Protein AF-A0A6V7K7Q0-F1 (afdb_monomer_lite)

Structure (mmCIF, N/CA/C/O backbone):
data_AF-A0A6V7K7Q0-F1
#
_entry.id   AF-A0A6V7K7Q0-F1
#
loop_
_atom_site.group_PDB
_atom_site.id
_atom_site.type_symbol
_atom_site.label_atom_id
_atom_site.label_alt_id
_atom_site.label_comp_id
_atom_site.label_asym_id
_atom_site.label_entity_id
_atom_site.label_seq_id
_atom_site.pdbx_PDB_ins_code
_atom_site.Cartn_x
_atom_site.Cartn_y
_atom_site.Cartn_z
_atom_site.occupancy
_atom_site.B_iso_or_equiv
_atom_site.auth_seq_id
_atom_site.auth_comp_id
_atom_site.auth_asym_id
_atom_site.auth_atom_id
_atom_site.pdbx_PDB_model_num
ATOM 1 N N . GLU A 1 1 ? -18.026 13.438 -1.543 1.00 50.09 1 GLU A N 1
ATOM 2 C CA . GLU A 1 1 ? -18.526 12.610 -2.662 1.00 50.09 1 GLU A CA 1
ATOM 3 C C . GLU A 1 1 ? -18.448 11.118 -2.321 1.00 50.09 1 GLU A C 1
ATOM 5 O O . GLU A 1 1 ? -17.449 10.694 -1.745 1.00 50.09 1 GLU A O 1
ATOM 10 N N . PRO A 1 2 ? -19.481 10.315 -2.626 1.00 61.38 2 PRO A N 1
ATOM 11 C CA . PRO A 1 2 ? -19.523 8.872 -2.341 1.00 61.38 2 PRO A CA 1
ATOM 12 C C . PRO A 1 2 ? -18.480 8.048 -3.123 1.00 61.38 2 PRO A C 1
ATOM 14 O O . PRO A 1 2 ? -18.099 6.966 -2.683 1.00 61.38 2 PRO A O 1
ATOM 17 N N . THR A 1 3 ? -17.969 8.576 -4.235 1.00 70.44 3 THR A N 1
ATOM 18 C CA . THR A 1 3 ? -16.934 7.965 -5.088 1.00 70.44 3 THR A CA 1
ATOM 19 C C . THR A 1 3 ? -15.595 7.823 -4.372 1.00 70.44 3 THR A C 1
ATOM 21 O O . THR A 1 3 ? -15.069 6.716 -4.282 1.00 70.44 3 THR A O 1
ATOM 24 N N . LEU A 1 4 ? -15.093 8.903 -3.759 1.00 67.56 4 LEU A N 1
ATOM 25 C CA . LEU A 1 4 ? -13.888 8.859 -2.923 1.00 67.56 4 LEU A CA 1
ATOM 26 C C . LEU A 1 4 ? -14.074 7.884 -1.755 1.00 67.56 4 LEU A C 1
ATOM 28 O O . LEU A 1 4 ? -13.151 7.163 -1.381 1.00 67.56 4 LEU A O 1
ATOM 32 N N . ARG A 1 5 ? -15.294 7.823 -1.200 1.00 69.88 5 ARG A N 1
ATOM 33 C CA . ARG A 1 5 ? -15.585 6.969 -0.048 1.00 69.88 5 ARG A CA 1
ATOM 34 C C . ARG A 1 5 ? -15.560 5.473 -0.383 1.00 69.88 5 ARG A C 1
ATOM 36 O O . ARG A 1 5 ? -15.159 4.643 0.427 1.00 69.88 5 ARG A O 1
ATOM 43 N N . ASN A 1 6 ? -15.995 5.118 -1.582 1.00 77.75 6 ASN A N 1
ATOM 44 C CA . ASN A 1 6 ? -15.915 3.742 -2.054 1.00 77.75 6 ASN A CA 1
ATOM 45 C C . ASN A 1 6 ? -14.487 3.390 -2.474 1.00 77.75 6 ASN A C 1
ATOM 47 O O . ASN A 1 6 ? -14.002 2.324 -2.116 1.00 77.75 6 ASN A O 1
ATOM 51 N N . PHE A 1 7 ? -13.783 4.320 -3.122 1.00 77.38 7 PHE A N 1
ATOM 52 C CA . PHE A 1 7 ? -12.385 4.136 -3.503 1.00 77.38 7 PHE A CA 1
ATOM 53 C C . PHE A 1 7 ? -11.480 3.870 -2.293 1.00 77.38 7 PHE A C 1
ATOM 55 O O . PHE A 1 7 ? -10.720 2.908 -2.277 1.00 77.38 7 PHE A O 1
ATOM 62 N N . VAL A 1 8 ? -11.607 4.662 -1.229 1.00 76.62 8 VAL A N 1
ATOM 63 C CA . VAL A 1 8 ? -10.766 4.500 -0.035 1.00 76.62 8 VAL A CA 1
ATOM 64 C C . VAL A 1 8 ? -11.010 3.166 0.677 1.00 76.62 8 VAL A C 1
ATOM 66 O O . VAL A 1 8 ? -10.071 2.575 1.201 1.00 76.62 8 VAL A O 1
ATOM 69 N N . ARG A 1 9 ? -12.239 2.639 0.635 1.00 82.75 9 ARG A N 1
ATOM 70 C CA . ARG A 1 9 ? -12.547 1.297 1.160 1.00 82.75 9 ARG A CA 1
ATOM 71 C C . ARG A 1 9 ? -11.857 0.181 0.381 1.00 82.75 9 ARG A C 1
ATOM 73 O O . ARG A 1 9 ? -11.577 -0.856 0.962 1.00 82.75 9 ARG A O 1
ATOM 80 N N . THR A 1 10 ? -11.576 0.398 -0.903 1.00 86.00 10 THR A N 1
ATOM 81 C CA . THR A 1 10 ? -10.856 -0.570 -1.745 1.00 86.00 10 THR A CA 1
ATOM 82 C C . THR A 1 10 ? -9.334 -0.465 -1.632 1.00 86.00 10 THR A C 1
ATOM 84 O O . THR A 1 10 ? -8.632 -1.322 -2.156 1.00 86.00 10 THR A O 1
ATOM 87 N N . LEU A 1 11 ? -8.797 0.551 -0.943 1.00 85.06 11 LEU A N 1
ATOM 88 C CA . LEU A 1 11 ? -7.347 0.760 -0.842 1.00 85.06 11 LEU A CA 1
ATOM 89 C C . LEU A 1 11 ? -6.586 -0.360 -0.142 1.00 85.06 11 LEU A C 1
ATOM 91 O O . LEU A 1 11 ? -5.526 -0.724 -0.650 1.00 85.06 11 LEU A O 1
ATOM 95 N N . PRO A 1 12 ? -7.074 -0.918 0.981 1.00 86.56 12 PRO A N 1
ATOM 96 C CA . PRO A 1 12 ? -6.405 -2.055 1.590 1.00 86.56 12 PRO A CA 1
ATOM 97 C C . PRO A 1 12 ? -6.311 -3.224 0.610 1.00 86.56 12 PRO A C 1
ATOM 99 O O . PRO A 1 12 ? -5.237 -3.778 0.430 1.00 86.56 12 PRO A O 1
ATOM 102 N N . ASP A 1 13 ? -7.401 -3.541 -0.090 1.00 90.19 13 ASP A N 1
ATOM 103 C CA . ASP A 1 13 ? -7.433 -4.655 -1.043 1.00 90.19 13 ASP A CA 1
ATOM 104 C C . ASP A 1 13 ? -6.521 -4.407 -2.251 1.00 90.19 13 ASP A C 1
ATOM 106 O O . ASP A 1 13 ? -5.848 -5.326 -2.707 1.00 90.19 13 ASP A O 1
ATOM 110 N N . LEU A 1 14 ? -6.430 -3.159 -2.721 1.00 89.75 14 LEU A N 1
ATOM 111 C CA . LEU A 1 14 ? -5.511 -2.747 -3.784 1.00 89.75 14 LEU A CA 1
ATOM 112 C C . LEU A 1 14 ? -4.042 -2.964 -3.388 1.00 89.75 14 LEU A C 1
ATOM 114 O O . LEU A 1 14 ? -3.244 -3.434 -4.191 1.00 89.75 14 LEU A O 1
ATOM 118 N N . LEU A 1 15 ? -3.687 -2.649 -2.140 1.00 90.12 15 LEU A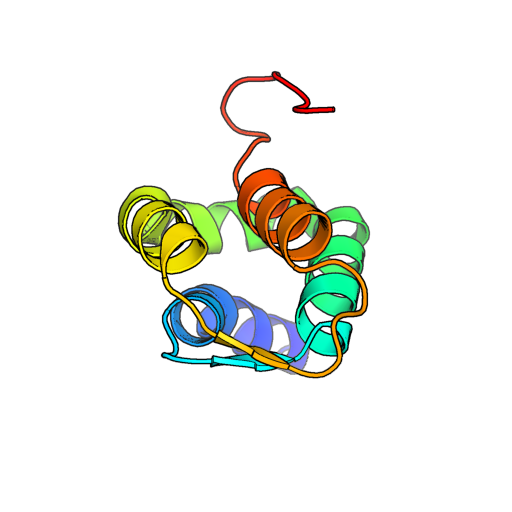 N 1
ATOM 119 C CA . LEU A 1 15 ? -2.337 -2.849 -1.604 1.00 90.12 15 LEU A CA 1
ATOM 120 C C . LEU A 1 15 ? -2.031 -4.314 -1.257 1.00 90.12 15 LEU A C 1
ATOM 122 O O . LEU A 1 15 ? -0.873 -4.647 -1.005 1.00 90.12 15 LEU A O 1
ATOM 126 N N . LEU A 1 16 ? -3.047 -5.179 -1.248 1.00 92.94 16 LEU A N 1
ATOM 127 C CA . LEU A 1 16 ? -2.930 -6.623 -1.038 1.00 92.94 16 LEU A CA 1
ATOM 128 C C . LEU A 1 16 ? -2.926 -7.429 -2.339 1.00 92.94 16 LEU A C 1
ATOM 130 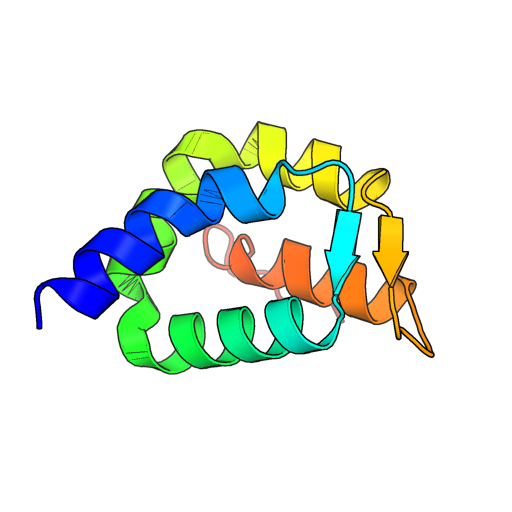O O . LEU A 1 16 ? -2.788 -8.649 -2.289 1.00 92.94 16 LEU A O 1
ATOM 134 N N . GLN A 1 17 ? -3.058 -6.777 -3.496 1.00 94.12 17 GLN A N 1
ATOM 135 C CA . GLN A 1 17 ? -2.900 -7.449 -4.782 1.00 94.12 17 GLN A CA 1
ATOM 136 C C . GLN A 1 17 ? -1.462 -7.954 -4.969 1.00 94.12 17 GLN A C 1
ATOM 138 O O . GLN A 1 17 ? -0.515 -7.439 -4.371 1.00 94.12 17 GLN A O 1
ATOM 143 N N . ASP A 1 18 ? -1.293 -8.940 -5.851 1.00 92.94 18 ASP A N 1
ATOM 144 C CA . ASP A 1 18 ? 0.026 -9.495 -6.187 1.00 92.94 18 ASP A CA 1
ATOM 145 C C . ASP A 1 18 ? 0.914 -8.491 -6.932 1.00 92.94 18 ASP A C 1
ATOM 147 O O . ASP A 1 18 ? 2.138 -8.628 -6.971 1.00 92.94 18 ASP A O 1
ATOM 151 N N . ASN A 1 19 ? 0.302 -7.471 -7.537 1.00 93.25 19 ASN A N 1
ATOM 152 C CA . ASN A 1 19 ? 1.004 -6.430 -8.258 1.00 93.25 19 ASN A CA 1
ATOM 153 C C . ASN A 1 19 ? 0.337 -5.061 -8.137 1.00 93.25 19 ASN A C 1
ATOM 155 O O . ASN A 1 19 ? -0.861 -4.950 -7.890 1.00 93.25 19 ASN A O 1
ATOM 159 N N . ILE A 1 20 ? 1.138 -4.017 -8.340 1.00 92.44 20 ILE A N 1
ATOM 160 C CA . ILE A 1 20 ? 0.685 -2.630 -8.360 1.00 92.44 20 ILE A CA 1
ATOM 161 C C . ILE A 1 20 ? 1.557 -1.796 -9.302 1.00 92.44 20 ILE A C 1
ATOM 163 O O . ILE A 1 20 ? 2.760 -2.012 -9.429 1.00 92.44 20 ILE A O 1
ATOM 167 N N . HIS A 1 21 ? 0.963 -0.803 -9.960 1.00 92.81 21 HIS A N 1
ATOM 168 C CA . HIS A 1 21 ? 1.726 0.182 -10.725 1.00 92.81 21 HIS A CA 1
ATOM 169 C C . HIS A 1 21 ? 2.280 1.277 -9.810 1.00 92.81 21 HIS A C 1
ATOM 171 O O . HIS A 1 21 ? 1.562 1.789 -8.948 1.00 92.81 21 HIS A O 1
ATOM 177 N N . GLN A 1 22 ? 3.516 1.722 -10.057 1.00 91.06 22 GLN A N 1
ATOM 178 C CA . GLN A 1 22 ? 4.126 2.828 -9.306 1.00 91.06 22 GLN A CA 1
ATOM 179 C C . GLN A 1 22 ? 3.243 4.092 -9.313 1.00 91.06 22 GLN A C 1
ATOM 181 O O . GLN A 1 22 ? 3.079 4.743 -8.282 1.00 91.06 22 GLN A O 1
ATOM 186 N N . ASN A 1 23 ? 2.610 4.419 -10.444 1.00 88.62 23 ASN A N 1
ATOM 187 C CA . ASN A 1 23 ? 1.709 5.574 -10.542 1.00 88.62 23 ASN A CA 1
ATOM 188 C C . ASN A 1 23 ? 0.544 5.498 -9.547 1.00 88.62 23 ASN A C 1
ATOM 190 O O . ASN A 1 23 ? 0.159 6.514 -8.969 1.00 88.62 23 ASN A O 1
ATOM 194 N N . THR A 1 24 ? 0.023 4.295 -9.298 1.00 89.25 24 THR A N 1
ATOM 195 C CA . THR A 1 24 ? -1.014 4.076 -8.292 1.00 89.25 24 THR A CA 1
ATOM 196 C C . THR A 1 24 ? -0.475 4.404 -6.902 1.00 89.25 24 THR A C 1
ATOM 198 O O . THR A 1 24 ? -1.104 5.178 -6.190 1.00 89.25 24 THR A O 1
ATOM 201 N N . ILE A 1 25 ? 0.720 3.922 -6.539 1.00 89.12 25 ILE A N 1
ATOM 202 C CA . ILE A 1 25 ? 1.357 4.215 -5.239 1.00 89.12 25 ILE A CA 1
ATOM 203 C C . ILE A 1 25 ? 1.518 5.732 -5.022 1.00 89.12 25 ILE A C 1
ATOM 205 O O . ILE A 1 25 ? 1.199 6.242 -3.944 1.00 89.12 25 ILE A O 1
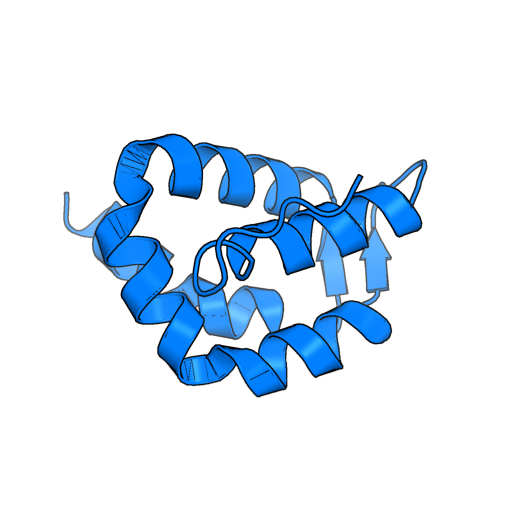ATOM 209 N N . HIS A 1 26 ? 1.945 6.472 -6.052 1.00 87.62 26 HIS A N 1
ATOM 210 C CA . HIS A 1 26 ? 2.061 7.939 -6.008 1.00 87.62 26 HIS A CA 1
ATOM 211 C C . HIS A 1 26 ? 0.718 8.628 -5.769 1.00 87.62 26 HIS A C 1
ATOM 213 O O . HIS A 1 26 ? 0.605 9.517 -4.919 1.00 87.62 26 HIS A O 1
ATOM 219 N N . MET A 1 27 ? -0.320 8.200 -6.491 1.00 85.75 27 MET A N 1
ATOM 220 C CA . MET A 1 27 ? -1.673 8.720 -6.302 1.00 85.75 27 MET A CA 1
ATOM 221 C C . MET A 1 27 ? -2.178 8.466 -4.878 1.00 85.75 27 MET A C 1
ATOM 223 O O . MET A 1 27 ? -2.768 9.365 -4.277 1.00 85.75 27 MET A O 1
ATOM 227 N N . LEU A 1 28 ? -1.908 7.282 -4.316 1.00 84.81 28 LEU A N 1
ATOM 228 C CA . LEU A 1 28 ? -2.289 6.944 -2.943 1.00 84.81 28 LEU A CA 1
ATOM 229 C C . LEU A 1 28 ? -1.588 7.823 -1.916 1.00 84.81 28 LEU A C 1
ATOM 231 O O . LEU A 1 28 ? -2.251 8.352 -1.024 1.00 84.81 28 LEU A O 1
ATOM 235 N N . ASN A 1 29 ? -0.281 8.039 -2.065 1.00 81.94 29 ASN A N 1
ATOM 236 C CA . ASN A 1 29 ? 0.464 8.918 -1.166 1.00 81.94 29 ASN A CA 1
ATOM 237 C C . ASN A 1 29 ? -0.105 10.337 -1.180 1.00 81.94 29 ASN A C 1
ATOM 239 O O . ASN A 1 29 ? -0.370 10.918 -0.127 1.00 81.94 29 ASN A O 1
ATOM 243 N N . ARG A 1 30 ? -0.402 10.869 -2.369 1.00 82.44 30 ARG A N 1
ATOM 244 C CA . ARG A 1 30 ? -1.027 12.189 -2.498 1.00 82.44 30 ARG A CA 1
ATOM 245 C C . ARG A 1 30 ? -2.420 12.243 -1.863 1.00 82.44 30 ARG A C 1
ATOM 247 O O . ARG A 1 30 ? -2.731 13.214 -1.175 1.00 82.44 30 ARG A O 1
ATOM 254 N N . ALA A 1 31 ? -3.242 11.211 -2.054 1.00 80.19 31 ALA A N 1
ATOM 255 C CA . ALA A 1 31 ? -4.578 11.141 -1.465 1.00 80.19 31 ALA A CA 1
ATOM 256 C C . ALA A 1 31 ? -4.529 11.079 0.071 1.00 80.19 31 ALA A C 1
ATOM 258 O O . ALA A 1 31 ? -5.294 11.775 0.740 1.00 80.19 31 ALA A O 1
ATOM 259 N N . VAL A 1 32 ? -3.597 10.306 0.641 1.00 78.44 32 VAL A N 1
ATOM 260 C CA . VAL A 1 32 ? -3.367 10.241 2.094 1.00 78.44 32 VAL A CA 1
ATOM 261 C C . VAL A 1 32 ? -2.901 11.585 2.652 1.00 78.44 32 VAL A C 1
ATOM 263 O O . VAL A 1 32 ? -3.329 11.962 3.740 1.00 78.44 32 VAL A O 1
ATOM 266 N N . LEU A 1 33 ? -2.077 12.346 1.929 1.00 76.62 33 LEU A N 1
ATOM 267 C CA . LEU A 1 33 ? -1.686 13.693 2.362 1.00 76.62 33 LEU A CA 1
ATOM 268 C C . LEU A 1 33 ? -2.878 14.665 2.406 1.00 76.62 33 LEU A C 1
ATOM 270 O O . LEU A 1 33 ? -2.930 15.528 3.276 1.00 76.62 33 LEU A O 1
ATOM 274 N N . GLN A 1 34 ? -3.850 14.511 1.503 1.00 74.69 34 GLN A N 1
ATOM 275 C CA . GLN A 1 34 ? -5.004 15.412 1.385 1.00 74.69 34 GLN A CA 1
ATOM 276 C C . GLN A 1 34 ? -6.188 15.034 2.292 1.00 74.69 34 GLN A C 1
ATOM 278 O O . GLN A 1 34 ? -6.921 15.909 2.748 1.00 74.69 34 GLN A O 1
ATOM 283 N N . HIS A 1 35 ? -6.384 13.743 2.575 1.00 73.31 35 HIS A N 1
ATOM 284 C CA . HIS A 1 35 ? -7.574 13.217 3.266 1.00 73.31 35 HIS A CA 1
ATOM 285 C C . HIS A 1 35 ? -7.223 12.277 4.434 1.00 73.31 35 HIS A C 1
ATOM 287 O O . HIS A 1 35 ? -7.960 11.342 4.759 1.00 73.31 35 HIS A O 1
ATOM 293 N N . GLY A 1 36 ? -6.067 12.521 5.057 1.00 69.81 36 GLY A N 1
ATOM 294 C CA . GLY A 1 36 ? -5.302 11.529 5.808 1.00 69.81 36 GLY A CA 1
ATOM 295 C C . GLY A 1 36 ? -6.012 10.788 6.930 1.00 69.81 36 GLY A C 1
ATOM 296 O O . GLY A 1 36 ? -5.814 9.585 7.029 1.00 69.81 36 GLY A O 1
ATOM 297 N N . SER A 1 37 ? -6.839 11.426 7.762 1.00 75.38 37 SER A N 1
ATOM 298 C CA . SER A 1 37 ? -7.361 10.747 8.963 1.00 75.38 37 SER A CA 1
ATOM 299 C C . SER A 1 37 ? -8.198 9.512 8.625 1.00 75.38 37 SER A C 1
ATOM 301 O O . SER A 1 37 ? -7.984 8.446 9.194 1.00 75.38 37 SER A O 1
ATOM 303 N N . TRP A 1 38 ? -9.098 9.627 7.650 1.00 78.81 38 TRP A N 1
ATOM 304 C CA . TRP A 1 38 ? -10.026 8.553 7.324 1.00 78.81 38 TRP A CA 1
ATOM 305 C C . TRP A 1 38 ? -9.386 7.448 6.477 1.00 78.81 38 TRP A C 1
ATOM 307 O O . TRP A 1 38 ? -9.609 6.267 6.743 1.00 78.81 38 TRP A O 1
ATOM 317 N N . ILE A 1 39 ? -8.541 7.812 5.507 1.00 80.38 39 ILE A N 1
ATOM 318 C CA . ILE A 1 39 ? -7.803 6.826 4.704 1.00 80.38 39 ILE A CA 1
ATOM 319 C C . ILE A 1 39 ? -6.907 5.978 5.608 1.00 80.38 39 ILE A C 1
ATOM 321 O O . ILE A 1 39 ? -6.869 4.757 5.479 1.00 80.38 39 ILE A O 1
ATOM 325 N N . ARG A 1 40 ? -6.251 6.616 6.581 1.00 79.06 40 ARG A N 1
ATOM 326 C CA . ARG A 1 40 ? -5.421 5.923 7.569 1.00 79.06 40 ARG A CA 1
ATOM 327 C C . ARG A 1 40 ? -6.228 4.936 8.404 1.00 79.06 40 ARG A C 1
ATOM 329 O O . ARG A 1 40 ? -5.756 3.827 8.615 1.00 79.06 40 ARG A O 1
ATOM 336 N N . THR A 1 41 ? -7.443 5.287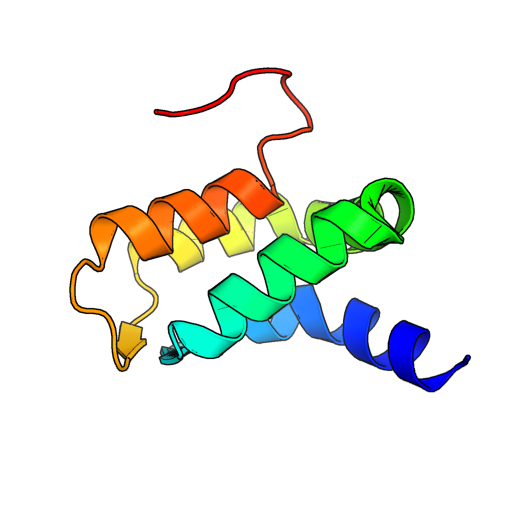 8.838 1.00 83.31 41 THR A N 1
ATOM 337 C CA . THR A 1 41 ? -8.309 4.354 9.581 1.00 83.31 41 THR A CA 1
ATOM 338 C C . THR A 1 41 ? -8.650 3.108 8.767 1.00 83.31 41 THR A C 1
ATOM 340 O O . THR A 1 41 ? -8.693 2.016 9.322 1.00 83.31 41 THR A O 1
ATOM 343 N N . GLU A 1 42 ? -8.896 3.247 7.465 1.00 86.19 42 GLU A N 1
ATOM 344 C CA . GLU A 1 42 ? -9.186 2.094 6.607 1.00 86.19 42 GLU A CA 1
ATOM 345 C C . GLU A 1 42 ? -7.938 1.234 6.364 1.00 86.19 42 GLU A C 1
ATOM 347 O O . GLU A 1 42 ? -8.017 0.013 6.475 1.00 86.19 42 GLU A O 1
ATOM 352 N N . LEU A 1 43 ? -6.779 1.852 6.118 1.00 86.25 43 LEU A N 1
ATOM 353 C CA . LEU A 1 43 ? -5.509 1.139 5.941 1.00 86.25 43 LEU A CA 1
ATOM 354 C C . LEU A 1 43 ? -5.052 0.411 7.218 1.00 86.25 43 LEU A C 1
ATOM 356 O O . LEU A 1 43 ? -4.549 -0.709 7.140 1.00 86.25 43 LEU A O 1
ATOM 360 N N . ALA A 1 44 ? -5.289 0.999 8.395 1.00 85.00 44 ALA A N 1
ATOM 361 C CA . ALA A 1 44 ? -4.941 0.406 9.686 1.00 85.00 44 ALA A CA 1
ATOM 362 C C . ALA A 1 44 ? -5.628 -0.950 9.929 1.00 85.00 44 ALA A C 1
ATOM 364 O O . ALA A 1 44 ? -5.063 -1.815 10.594 1.00 85.00 44 ALA A O 1
ATOM 365 N N . LYS A 1 45 ? -6.815 -1.180 9.345 1.00 88.31 45 LYS A N 1
ATOM 366 C CA . LYS A 1 45 ? -7.557 -2.447 9.493 1.00 88.31 45 LYS A CA 1
ATOM 367 C C . LYS A 1 45 ? -6.803 -3.658 8.946 1.00 88.31 45 LYS A C 1
ATOM 369 O O . LYS A 1 45 ? -7.059 -4.763 9.407 1.00 88.31 45 LYS A O 1
ATOM 374 N N . LYS A 1 46 ? -5.908 -3.452 7.975 1.00 89.75 46 LYS A N 1
ATOM 375 C CA . LYS A 1 46 ? -5.105 -4.506 7.336 1.00 89.75 46 LYS A CA 1
ATOM 376 C C . LYS A 1 46 ? -3.608 -4.187 7.360 1.00 89.75 46 LYS A C 1
ATOM 378 O O . LYS A 1 46 ? -2.860 -4.647 6.505 1.00 89.75 46 LYS A O 1
ATOM 383 N N . GLN A 1 47 ? -3.157 -3.384 8.327 1.00 87.25 47 GLN A N 1
ATOM 384 C CA . GLN A 1 47 ? -1.784 -2.870 8.377 1.00 87.25 47 GLN A CA 1
ATOM 385 C C . GLN A 1 47 ? -0.727 -3.977 8.266 1.00 87.25 47 GLN A C 1
ATOM 387 O O . GLN A 1 47 ? 0.179 -3.866 7.446 1.00 87.25 47 GLN A O 1
ATOM 392 N N . ASN A 1 48 ? -0.850 -5.044 9.062 1.00 87.25 48 ASN A N 1
ATOM 393 C CA . ASN A 1 48 ? 0.120 -6.142 9.059 1.00 87.25 48 ASN A CA 1
ATOM 394 C C . ASN A 1 48 ? 0.161 -6.856 7.703 1.00 87.25 48 ASN A C 1
ATOM 396 O O . ASN A 1 48 ? 1.240 -7.063 7.158 1.00 87.25 48 ASN A O 1
ATOM 400 N N . GLU A 1 49 ? -1.006 -7.154 7.128 1.00 91.94 49 GLU A N 1
ATOM 401 C CA . GLU A 1 49 ? -1.112 -7.803 5.818 1.00 91.94 49 GLU A CA 1
ATOM 402 C C . GLU A 1 49 ? -0.485 -6.934 4.719 1.00 91.94 49 GLU A C 1
ATOM 404 O O . GLU A 1 49 ? 0.247 -7.433 3.867 1.00 91.94 49 GLU A O 1
ATOM 409 N N . ILE A 1 50 ? -0.722 -5.618 4.757 1.00 90.50 50 ILE A N 1
ATOM 410 C CA . ILE A 1 50 ? -0.154 -4.683 3.784 1.00 90.50 50 ILE A CA 1
ATOM 411 C C . ILE A 1 50 ? 1.367 -4.582 3.955 1.00 90.50 50 ILE A C 1
ATOM 413 O O . ILE A 1 50 ? 2.078 -4.569 2.955 1.00 90.50 50 ILE A O 1
ATOM 417 N N . LEU A 1 51 ? 1.892 -4.541 5.186 1.00 88.31 51 LEU A N 1
ATOM 418 C CA . LEU A 1 51 ? 3.341 -4.516 5.436 1.00 88.31 51 LEU A CA 1
ATOM 419 C C . LEU A 1 51 ? 4.031 -5.797 4.960 1.00 88.31 51 LEU A C 1
ATOM 421 O O . LEU A 1 51 ? 5.119 -5.740 4.382 1.00 88.31 51 LEU A O 1
ATOM 425 N N . GLU A 1 52 ? 3.408 -6.953 5.180 1.00 91.12 52 GLU A N 1
ATOM 426 C CA . GLU A 1 52 ? 3.898 -8.222 4.649 1.00 91.12 52 GLU A CA 1
ATOM 427 C C . GLU A 1 52 ? 3.843 -8.237 3.121 1.00 91.12 52 GLU A C 1
ATOM 429 O O . GLU A 1 52 ? 4.816 -8.634 2.474 1.00 91.12 52 GLU A O 1
ATOM 434 N N . ASN A 1 53 ? 2.747 -7.752 2.529 1.00 93.19 53 ASN A N 1
ATOM 435 C CA . ASN A 1 53 ? 2.608 -7.699 1.080 1.00 93.19 53 ASN A CA 1
ATOM 436 C C . ASN A 1 53 ? 3.571 -6.698 0.433 1.00 93.19 53 ASN A C 1
ATOM 438 O O . ASN A 1 53 ? 4.149 -6.999 -0.606 1.00 93.19 53 ASN A O 1
ATOM 442 N N . ALA A 1 54 ? 3.856 -5.564 1.074 1.00 90.12 54 ALA A N 1
ATOM 443 C CA . ALA A 1 54 ? 4.799 -4.557 0.586 1.00 90.12 54 ALA A CA 1
ATOM 444 C C . ALA A 1 54 ? 6.209 -5.125 0.335 1.00 90.12 54 ALA A C 1
ATOM 446 O O . ALA A 1 54 ? 6.947 -4.604 -0.504 1.00 90.12 54 ALA A O 1
ATOM 447 N N . ARG A 1 55 ? 6.584 -6.220 1.012 1.00 89.00 55 ARG A N 1
ATOM 448 C CA . ARG A 1 55 ? 7.864 -6.918 0.801 1.00 89.00 55 ARG A CA 1
ATOM 449 C C . ARG A 1 55 ? 7.893 -7.792 -0.454 1.00 89.00 55 ARG A C 1
ATOM 451 O O . ARG A 1 55 ? 8.979 -8.049 -0.960 1.00 89.00 55 ARG A O 1
ATOM 458 N N . LYS A 1 56 ? 6.736 -8.257 -0.936 1.00 93.12 56 LYS A N 1
ATOM 459 C CA . LYS A 1 56 ? 6.620 -9.259 -2.014 1.00 93.12 56 LYS A CA 1
ATOM 460 C C . LYS A 1 56 ? 5.841 -8.794 -3.246 1.00 93.12 56 LYS A C 1
ATOM 462 O O . LYS A 1 56 ? 6.002 -9.391 -4.301 1.00 93.12 56 LYS A O 1
ATOM 467 N N . ILE A 1 57 ? 5.036 -7.737 -3.129 1.00 92.56 57 ILE A N 1
ATOM 468 C CA . ILE A 1 57 ? 4.224 -7.199 -4.223 1.00 92.56 57 ILE A CA 1
ATOM 469 C C . ILE A 1 57 ? 5.114 -6.843 -5.416 1.00 92.56 57 ILE A C 1
ATOM 471 O O . ILE A 1 57 ? 6.180 -6.239 -5.239 1.00 92.56 57 ILE A O 1
ATOM 475 N N . ALA A 1 58 ? 4.696 -7.227 -6.619 1.00 93.25 58 ALA A N 1
ATOM 476 C CA . ALA A 1 58 ? 5.372 -6.832 -7.847 1.00 93.25 58 ALA A CA 1
ATOM 477 C C . ALA A 1 58 ? 5.030 -5.373 -8.178 1.00 93.25 58 ALA A C 1
ATOM 479 O O . ALA A 1 58 ? 3.858 -4.991 -8.176 1.00 93.25 58 ALA A O 1
ATOM 480 N N . ILE A 1 59 ? 6.040 -4.545 -8.454 1.00 92.69 59 ILE A N 1
ATOM 481 C CA . ILE A 1 59 ? 5.837 -3.116 -8.715 1.00 92.69 59 ILE A CA 1
ATOM 482 C C . ILE A 1 59 ? 6.181 -2.816 -10.169 1.00 92.69 59 ILE A C 1
ATOM 484 O O . ILE A 1 59 ? 7.340 -2.839 -10.569 1.00 92.69 59 ILE A O 1
ATOM 488 N N . PHE A 1 60 ? 5.166 -2.504 -10.970 1.00 92.56 60 PHE A N 1
ATOM 489 C CA . PHE A 1 60 ? 5.345 -2.222 -12.391 1.00 92.56 60 PHE A CA 1
ATOM 490 C C . PHE A 1 60 ? 5.583 -0.741 -12.672 1.00 92.56 60 PHE A C 1
ATOM 492 O O . PHE A 1 60 ? 4.966 0.139 -12.062 1.00 92.56 60 PHE A O 1
ATOM 499 N N . GLY A 1 61 ? 6.433 -0.477 -13.669 1.00 88.31 61 GLY A N 1
ATOM 500 C CA . GLY A 1 61 ? 6.772 0.881 -14.100 1.00 88.31 61 GLY A CA 1
ATOM 501 C C . GLY A 1 61 ? 7.580 1.653 -13.061 1.00 88.31 61 GLY A C 1
ATOM 502 O O . GLY A 1 61 ? 7.471 2.875 -13.008 1.00 88.31 61 GLY A O 1
ATOM 503 N N . SER A 1 62 ? 8.321 0.939 -12.206 1.00 86.25 62 SER A N 1
ATOM 504 C CA . SER A 1 62 ? 9.206 1.542 -11.221 1.00 86.25 62 SER A CA 1
ATOM 505 C C . SER A 1 62 ? 10.652 1.513 -11.678 1.00 86.25 62 SER A C 1
ATOM 507 O O . SER A 1 62 ? 11.203 0.441 -11.906 1.00 86.25 62 SER A O 1
ATOM 509 N N . ASP A 1 63 ? 11.275 2.688 -11.739 1.00 85.88 63 ASP A N 1
ATOM 510 C CA . ASP A 1 63 ? 12.723 2.810 -11.945 1.00 85.88 63 ASP A CA 1
ATOM 511 C C . ASP A 1 63 ? 13.502 2.470 -10.658 1.00 85.88 63 ASP A C 1
ATOM 513 O O . ASP A 1 63 ? 14.690 2.156 -10.699 1.00 85.88 63 ASP A O 1
ATOM 517 N N . ASN A 1 64 ? 12.824 2.518 -9.503 1.00 89.19 64 ASN A N 1
ATOM 518 C CA . ASN A 1 64 ? 13.381 2.238 -8.184 1.00 89.19 64 ASN A CA 1
ATOM 519 C C . ASN A 1 64 ? 12.338 1.566 -7.276 1.00 89.19 64 ASN A C 1
ATOM 521 O O . ASN A 1 64 ? 11.612 2.217 -6.515 1.00 89.19 64 ASN A O 1
ATOM 525 N N . GLU A 1 65 ? 12.285 0.233 -7.318 1.00 88.12 65 GLU A N 1
ATOM 526 C CA . GLU A 1 65 ? 11.319 -0.527 -6.520 1.00 88.12 65 GLU A CA 1
ATOM 527 C C . GLU A 1 65 ? 11.463 -0.283 -5.013 1.00 88.12 65 GLU A C 1
ATOM 529 O O . GLU A 1 65 ? 10.466 -0.292 -4.292 1.00 88.12 65 GLU A O 1
ATOM 534 N N . LYS A 1 66 ? 12.687 -0.051 -4.518 1.00 89.25 66 LYS A N 1
ATOM 535 C CA . LYS A 1 66 ? 12.928 0.187 -3.088 1.00 89.25 66 LYS A CA 1
ATOM 536 C C . LYS A 1 66 ? 12.187 1.436 -2.615 1.00 89.25 66 LYS A C 1
ATOM 538 O O . LYS A 1 66 ? 11.552 1.406 -1.563 1.00 89.25 66 LYS A O 1
ATOM 543 N N . GLU A 1 67 ? 12.239 2.505 -3.401 1.00 89.12 67 GLU A N 1
ATOM 544 C CA . GLU A 1 67 ? 11.533 3.752 -3.108 1.00 89.12 67 GLU A CA 1
ATOM 545 C C . GLU A 1 67 ? 10.016 3.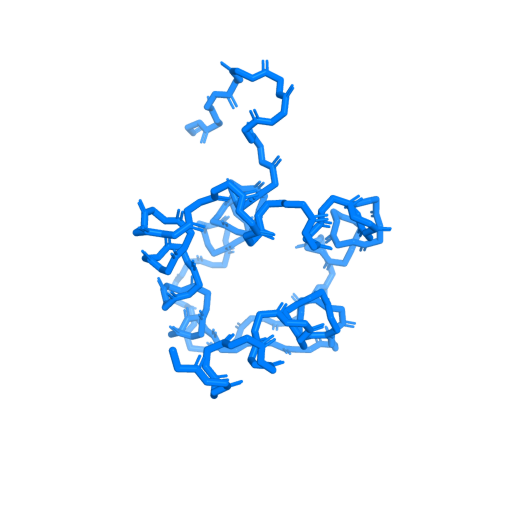550 -3.136 1.00 89.12 67 GLU A C 1
ATOM 547 O O . GLU A 1 67 ? 9.316 3.962 -2.215 1.00 89.12 67 GLU A O 1
ATOM 552 N N . SER A 1 68 ? 9.506 2.815 -4.125 1.00 90.69 68 SER A N 1
ATOM 553 C CA . SER A 1 68 ? 8.079 2.479 -4.202 1.00 90.69 68 SER A CA 1
ATOM 554 C C . SER A 1 68 ? 7.598 1.661 -2.998 1.00 90.69 68 SER A C 1
ATOM 556 O O . SER A 1 68 ? 6.511 1.901 -2.470 1.00 90.69 68 SER A O 1
ATOM 558 N N . ARG A 1 69 ? 8.412 0.720 -2.506 1.00 90.12 69 ARG A N 1
ATOM 559 C CA . ARG A 1 69 ? 8.105 -0.043 -1.284 1.00 90.12 69 ARG A CA 1
ATOM 560 C C . ARG A 1 69 ? 8.114 0.850 -0.046 1.00 90.12 69 ARG A C 1
ATOM 562 O O . ARG A 1 69 ? 7.205 0.742 0.773 1.00 90.12 69 ARG A O 1
ATOM 569 N N . LEU A 1 70 ? 9.079 1.766 0.065 1.00 87.75 70 LEU A N 1
ATOM 570 C CA . LEU A 1 70 ? 9.105 2.768 1.137 1.00 87.75 70 LEU A CA 1
ATOM 571 C C . LEU A 1 70 ? 7.862 3.656 1.098 1.00 87.75 70 LEU A C 1
ATOM 573 O O . LEU A 1 70 ? 7.269 3.913 2.138 1.00 87.75 70 LEU A O 1
ATOM 577 N N . MET A 1 71 ? 7.409 4.057 -0.089 1.00 87.94 71 MET A N 1
ATOM 578 C CA . MET A 1 71 ? 6.167 4.807 -0.254 1.00 87.94 71 MET A CA 1
ATOM 579 C C . MET A 1 71 ? 4.947 4.038 0.255 1.00 87.94 71 MET A C 1
ATOM 581 O O . MET A 1 71 ? 4.098 4.655 0.891 1.00 87.94 71 MET A O 1
ATOM 585 N N . ILE A 1 72 ? 4.857 2.722 0.020 1.00 88.56 72 ILE A N 1
ATOM 586 C CA . ILE A 1 72 ? 3.781 1.881 0.572 1.00 88.56 72 ILE A CA 1
ATOM 587 C C . ILE A 1 72 ? 3.874 1.822 2.100 1.00 88.56 72 ILE A C 1
ATOM 589 O O . ILE A 1 72 ? 2.871 2.038 2.778 1.00 88.56 72 ILE A O 1
ATOM 593 N N . CYS A 1 73 ? 5.068 1.592 2.652 1.00 85.50 73 CYS A N 1
ATOM 594 C CA . CYS A 1 73 ? 5.277 1.612 4.101 1.00 85.50 73 CYS A CA 1
ATOM 595 C C . CYS A 1 73 ? 4.879 2.970 4.700 1.00 85.50 73 CYS A C 1
ATOM 597 O O . CYS A 1 73 ? 4.160 3.011 5.694 1.00 85.50 73 CYS A O 1
ATOM 599 N N . ASN A 1 74 ? 5.236 4.078 4.046 1.00 82.81 74 ASN A N 1
ATOM 600 C CA . ASN A 1 74 ? 4.916 5.443 4.470 1.00 82.81 74 ASN A CA 1
ATOM 601 C C . ASN A 1 74 ? 3.408 5.749 4.481 1.00 82.81 74 ASN A C 1
ATOM 603 O O . ASN A 1 74 ? 2.976 6.579 5.282 1.00 82.81 74 ASN A O 1
ATOM 607 N N . LEU A 1 75 ? 2.585 5.048 3.684 1.00 80.50 75 LEU A N 1
ATOM 608 C CA . LEU A 1 75 ? 1.117 5.133 3.797 1.00 80.50 75 LEU A CA 1
ATOM 609 C C . LEU A 1 75 ? 0.624 4.670 5.178 1.00 80.50 75 LEU A C 1
ATOM 611 O O . LEU A 1 75 ? -0.411 5.139 5.654 1.00 80.50 75 LEU A O 1
ATOM 615 N N . LEU A 1 76 ? 1.362 3.752 5.809 1.00 75.81 76 LEU A N 1
ATOM 616 C CA . LEU A 1 76 ? 1.048 3.141 7.101 1.00 75.81 76 LEU A CA 1
ATOM 617 C C . LEU A 1 76 ? 1.854 3.751 8.257 1.00 75.81 76 LEU A C 1
ATOM 619 O O . LEU A 1 76 ? 1.403 3.726 9.402 1.00 75.81 76 LEU A O 1
ATOM 623 N N . HIS A 1 77 ? 3.021 4.337 7.969 1.00 68.25 77 HIS A N 1
ATOM 624 C CA . HIS A 1 77 ? 4.034 4.722 8.962 1.00 68.25 77 HIS A CA 1
ATOM 625 C C . HIS A 1 77 ? 3.734 5.972 9.798 1.00 68.25 77 HIS A C 1
ATOM 627 O O . HIS A 1 77 ? 4.605 6.493 10.489 1.00 68.25 77 HIS A O 1
ATOM 633 N N . PHE A 1 78 ? 2.490 6.448 9.805 1.00 54.34 78 PHE A N 1
ATOM 634 C CA . PHE A 1 78 ? 2.096 7.588 10.637 1.00 54.34 78 PHE A CA 1
ATOM 635 C C . PHE A 1 78 ? 1.542 7.196 12.015 1.00 54.34 78 PHE A C 1
ATOM 637 O O . PHE A 1 78 ? 1.225 8.082 12.805 1.00 54.34 78 PHE A O 1
ATOM 644 N N . LEU A 1 79 ? 1.419 5.899 12.319 1.00 49.34 79 LEU A N 1
ATOM 645 C CA . LEU A 1 79 ? 0.959 5.436 13.634 1.00 49.34 79 LEU A CA 1
ATOM 646 C C . LEU A 1 79 ? 2.056 5.462 14.718 1.00 49.34 79 LEU A C 1
ATOM 648 O O . LEU A 1 79 ? 1.703 5.471 15.889 1.00 49.34 79 LEU A O 1
ATOM 652 N N . ASP A 1 80 ? 3.339 5.578 14.346 1.00 45.47 80 ASP A N 1
ATOM 653 C CA . ASP A 1 80 ? 4.479 5.580 15.291 1.00 45.47 80 ASP A CA 1
ATOM 654 C C . ASP A 1 80 ? 5.376 6.839 15.233 1.00 45.47 80 ASP A C 1
ATOM 656 O O . ASP A 1 80 ? 6.390 6.921 15.921 1.00 45.47 80 ASP A O 1
ATOM 660 N N . GLY A 1 81 ? 5.044 7.846 14.413 1.00 47.59 81 GLY A N 1
ATOM 661 C CA . GLY A 1 81 ? 5.811 9.105 14.349 1.00 47.59 81 GLY A CA 1
ATOM 662 C C . GLY A 1 81 ? 7.240 8.989 13.789 1.00 47.59 81 GLY A C 1
ATOM 663 O O . GLY A 1 81 ? 8.021 9.930 13.911 1.00 47.59 81 GLY A O 1
ATOM 664 N N . GLN A 1 82 ? 7.591 7.863 13.165 1.00 43.09 82 GLN A N 1
ATOM 665 C CA . GLN A 1 82 ? 8.914 7.600 12.593 1.00 43.09 82 GLN A CA 1
ATOM 666 C C . GLN A 1 82 ? 8.847 7.718 11.064 1.00 43.09 82 GLN A C 1
ATOM 668 O O . GLN A 1 82 ? 8.166 6.940 10.403 1.00 43.09 82 GLN A O 1
ATOM 673 N N . ILE A 1 83 ? 9.544 8.698 10.489 1.00 46.38 83 ILE A N 1
ATOM 674 C CA . ILE A 1 83 ? 9.720 8.812 9.035 1.00 46.38 83 ILE A CA 1
ATOM 675 C C . ILE A 1 83 ? 10.919 7.942 8.652 1.00 46.38 83 ILE A C 1
ATOM 677 O O . ILE A 1 83 ? 12.016 8.162 9.164 1.00 46.38 83 ILE A O 1
ATOM 681 N N . TYR A 1 84 ? 10.723 6.973 7.757 1.00 47.09 84 TYR A N 1
ATOM 682 C CA . TYR A 1 84 ? 11.822 6.178 7.207 1.00 47.09 84 TYR A CA 1
ATOM 683 C C . TYR A 1 84 ? 12.345 6.879 5.948 1.00 47.09 84 TYR A C 1
ATOM 685 O O . TYR A 1 84 ? 11.619 6.996 4.957 1.00 47.09 84 TYR A O 1
ATOM 693 N N . PHE 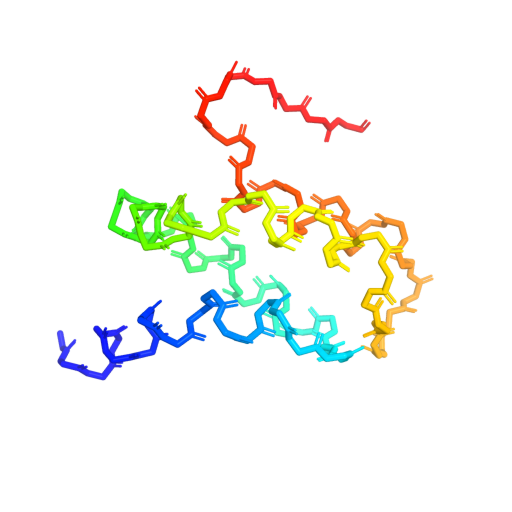A 1 85 ? 13.580 7.380 6.036 1.00 49.97 85 PHE A N 1
ATOM 694 C CA . PHE A 1 85 ? 14.356 7.961 4.937 1.00 49.97 85 PHE A CA 1
ATOM 695 C C . PHE A 1 85 ? 15.229 6.897 4.260 1.00 49.97 85 PHE A C 1
ATOM 697 O O . PHE A 1 85 ? 15.791 6.043 4.986 1.00 49.97 85 PHE A O 1
#

Secondary structure (DSSP, 8-state):
-HHHHHHHHHHHHHHTSSEEEHHHHHHHHHHHHHHHHHHHHHHHTTHHHHHHHHTT-EEET-S-HHHHHHHHHHHHTTTTT----

Organism: NCBI:txid1563983

Radius of gyration: 12.04 Å; chains: 1; bounding box: 34×25×29 Å

pLDDT: mean 81.13, std 13.31, range [43.09, 94.12]

Sequence (85 aa):
EPTLRNFVRTLPDLLLQDNIHQNTIHMLNRAVLQHGSWIRTELAKKQNEILENARKIAIFGSDNEKESRLMICNLLHFLDGQIYF

Foldseek 3Di:
DVVVVVVLLCVLVQLLDLEDELVVLVVLLVVCVVVPPVSQVNNVVCVVSSLVSLVRRHYPPDPDSVVSSLSSNVSNPPVPVDRDD